Protein AF-A8Y3B2-F1 (afdb_monomer_lite)

pLDDT: mean 75.83, std 15.69, range [33.44, 93.75]

Structure (mmCIF, N/CA/C/O backbone):
data_AF-A8Y3B2-F1
#
_entry.id   AF-A8Y3B2-F1
#
loop_
_atom_site.group_PDB
_atom_site.id
_atom_site.type_symbol
_atom_site.label_atom_id
_atom_site.label_alt_id
_atom_site.label_comp_id
_atom_site.label_asym_id
_atom_site.label_entity_id
_atom_site.label_seq_id
_atom_site.pdbx_PDB_ins_code
_atom_site.Cartn_x
_atom_site.Cartn_y
_atom_site.Cartn_z
_atom_site.occupancy
_atom_site.B_iso_or_equiv
_atom_site.auth_seq_id
_atom_site.auth_comp_id
_atom_site.auth_asym_id
_atom_site.auth_atom_id
_atom_site.pdbx_PDB_model_num
ATOM 1 N N . MET A 1 1 ? -9.174 6.148 7.362 1.00 64.44 1 MET A N 1
ATOM 2 C CA . MET A 1 1 ? -9.547 5.272 6.228 1.00 64.44 1 MET A CA 1
ATOM 3 C C . MET A 1 1 ? -9.561 6.012 4.891 1.00 64.44 1 MET A C 1
ATOM 5 O O . MET A 1 1 ? -8.852 5.576 3.999 1.00 64.44 1 MET A O 1
ATOM 9 N N . TYR A 1 2 ? -10.285 7.134 4.744 1.00 70.19 2 TYR A N 1
ATOM 10 C CA . TYR A 1 2 ? -10.341 7.883 3.471 1.00 70.19 2 TYR A CA 1
ATOM 11 C C . TYR A 1 2 ? -8.975 8.377 2.960 1.00 70.19 2 TYR A C 1
ATOM 13 O O . TYR A 1 2 ? -8.685 8.240 1.778 1.00 70.19 2 TYR A O 1
ATOM 21 N N . VAL A 1 3 ? -8.114 8.881 3.852 1.00 82.75 3 VAL A N 1
ATOM 22 C CA . VAL A 1 3 ? -6.754 9.333 3.493 1.00 82.75 3 VAL A CA 1
ATOM 23 C C . VAL A 1 3 ? -5.897 8.169 2.985 1.00 82.75 3 VAL A C 1
ATOM 25 O O . VAL A 1 3 ? -5.301 8.264 1.922 1.00 82.75 3 VAL A O 1
ATOM 28 N N . SER A 1 4 ? -5.930 7.028 3.675 1.00 83.38 4 SER A N 1
ATOM 29 C CA . SER A 1 4 ? -5.181 5.827 3.282 1.00 83.38 4 SER A CA 1
ATOM 30 C C . SER A 1 4 ? -5.651 5.259 1.937 1.00 83.38 4 SER A C 1
ATOM 32 O O . SER A 1 4 ? -4.852 4.766 1.149 1.00 83.38 4 SER A O 1
ATOM 34 N N . TRP A 1 5 ? -6.949 5.348 1.635 1.00 84.56 5 TRP A N 1
ATOM 35 C CA . TRP A 1 5 ? -7.461 4.962 0.319 1.00 84.56 5 TRP A CA 1
ATOM 36 C C . TRP A 1 5 ? -6.927 5.879 -0.793 1.00 84.56 5 TRP A C 1
ATOM 38 O O . TRP A 1 5 ? -6.530 5.396 -1.851 1.00 84.56 5 TRP A O 1
ATOM 48 N N . PHE A 1 6 ? -6.849 7.189 -0.536 1.00 87.81 6 PHE A N 1
ATOM 49 C CA . PHE A 1 6 ? -6.251 8.142 -1.472 1.00 87.81 6 PHE A CA 1
ATOM 50 C C . PHE A 1 6 ? -4.745 7.898 -1.677 1.00 87.81 6 PHE A C 1
ATOM 52 O O . PHE A 1 6 ? -4.263 7.982 -2.804 1.00 87.81 6 PHE A O 1
ATOM 59 N N . GLU A 1 7 ? -4.010 7.512 -0.630 1.00 86.69 7 GLU A N 1
ATOM 60 C CA . GLU A 1 7 ? -2.602 7.087 -0.730 1.00 86.69 7 GLU A CA 1
ATOM 61 C C . GLU A 1 7 ? -2.431 5.869 -1.652 1.00 86.69 7 GLU A C 1
ATOM 63 O O . GLU A 1 7 ? -1.535 5.853 -2.495 1.00 86.69 7 GLU A O 1
ATOM 68 N N . CYS A 1 8 ? -3.325 4.881 -1.553 1.00 88.12 8 CYS A N 1
ATOM 69 C CA . CYS A 1 8 ? -3.334 3.698 -2.418 1.00 88.12 8 CYS A CA 1
ATOM 70 C C . CYS A 1 8 ? -3.661 4.051 -3.883 1.00 88.12 8 CYS A C 1
ATOM 72 O O . CYS A 1 8 ? -3.042 3.540 -4.823 1.00 88.12 8 CYS A O 1
ATOM 74 N N . PHE A 1 9 ? -4.593 4.984 -4.095 1.00 91.25 9 PHE A N 1
ATOM 75 C CA . PHE A 1 9 ? -4.894 5.516 -5.424 1.00 91.25 9 PHE A CA 1
ATOM 76 C C . PHE A 1 9 ? -3.678 6.222 -6.044 1.00 91.25 9 PHE A C 1
ATOM 78 O O . PHE A 1 9 ? -3.314 5.932 -7.185 1.00 91.25 9 PHE A O 1
ATOM 85 N N . LEU A 1 10 ? -2.999 7.086 -5.282 1.00 92.38 10 LEU A N 1
ATOM 86 C CA . LEU A 1 10 ? -1.767 7.743 -5.726 1.00 92.38 10 LEU A CA 1
ATOM 87 C C . LEU A 1 10 ? -0.656 6.734 -6.033 1.00 92.38 10 LEU A C 1
ATOM 89 O O . LEU A 1 10 ? -0.015 6.839 -7.077 1.00 92.38 10 LEU A O 1
ATOM 93 N N . ALA A 1 11 ? -0.460 5.730 -5.177 1.00 92.31 11 ALA A N 1
ATOM 94 C CA . ALA A 1 11 ? 0.507 4.658 -5.408 1.00 92.31 11 ALA A CA 1
ATOM 95 C C . ALA A 1 11 ? 0.241 3.928 -6.731 1.00 92.31 11 ALA A C 1
ATOM 97 O O . ALA A 1 11 ? 1.164 3.672 -7.504 1.00 92.31 11 ALA A O 1
ATOM 98 N N . THR A 1 12 ? -1.034 3.663 -7.029 1.00 92.12 12 THR A N 1
ATOM 99 C CA . THR A 1 12 ? -1.450 3.046 -8.292 1.00 92.12 12 THR A CA 1
ATOM 100 C C . THR A 1 12 ? -1.066 3.927 -9.475 1.00 92.12 12 THR A C 1
ATOM 102 O O . THR A 1 12 ? -0.412 3.441 -10.392 1.00 92.12 12 THR A O 1
ATOM 105 N N . LEU A 1 13 ? -1.390 5.225 -9.437 1.00 93.75 13 LEU A N 1
ATOM 106 C CA . LEU A 1 13 ? -1.023 6.166 -10.502 1.00 93.75 13 LEU A CA 1
ATOM 107 C C . LEU A 1 13 ? 0.489 6.219 -10.750 1.00 93.75 13 LEU A C 1
ATOM 109 O O . LEU A 1 13 ? 0.907 6.286 -11.903 1.00 93.75 13 LEU A O 1
ATOM 113 N N . ILE A 1 14 ? 1.299 6.151 -9.690 1.00 92.44 14 ILE A N 1
ATOM 114 C CA . ILE A 1 14 ? 2.765 6.153 -9.792 1.00 92.44 14 ILE A CA 1
ATOM 115 C C . ILE A 1 14 ? 3.284 4.863 -10.441 1.00 92.44 14 ILE A C 1
ATOM 117 O O . ILE A 1 14 ? 4.245 4.916 -11.203 1.00 92.44 14 ILE A O 1
ATOM 121 N N . ILE A 1 15 ? 2.659 3.712 -10.176 1.00 90.44 15 ILE A N 1
ATOM 122 C CA . ILE A 1 15 ? 3.094 2.410 -10.705 1.00 90.44 15 ILE A CA 1
ATOM 123 C C . ILE A 1 15 ? 2.636 2.155 -12.150 1.00 90.44 15 ILE A C 1
ATOM 125 O O . ILE A 1 15 ? 3.307 1.421 -12.877 1.00 90.44 15 ILE A O 1
ATOM 129 N N . LEU A 1 16 ? 1.532 2.761 -12.606 1.00 90.50 16 LEU A N 1
ATOM 130 C CA . LEU A 1 16 ? 0.979 2.514 -13.948 1.00 90.50 16 LEU A CA 1
ATOM 131 C C . LEU A 1 16 ? 1.988 2.696 -15.101 1.00 90.50 16 LEU A C 1
ATOM 133 O O . LEU A 1 16 ? 2.039 1.812 -15.955 1.00 90.50 16 LEU A O 1
ATOM 137 N N . PRO A 1 17 ? 2.818 3.757 -15.155 1.00 88.88 17 PRO A N 1
ATOM 138 C CA . PRO A 1 17 ? 3.804 3.927 -16.224 1.00 88.88 17 PRO A CA 1
ATOM 139 C C . PRO A 1 17 ? 4.829 2.791 -16.292 1.00 88.88 17 PRO A C 1
ATOM 141 O O . PRO A 1 17 ? 5.283 2.439 -17.378 1.00 88.88 17 PRO A O 1
ATOM 144 N N . TYR A 1 18 ? 5.169 2.201 -15.145 1.00 85.50 18 TYR A N 1
ATOM 145 C CA . TYR A 1 18 ? 6.070 1.054 -15.060 1.00 85.50 18 TYR A CA 1
ATOM 146 C C . TYR A 1 18 ? 5.365 -0.227 -15.508 1.00 85.50 18 TYR A C 1
ATOM 148 O O . TYR A 1 18 ? 5.927 -1.009 -16.267 1.00 85.50 18 TYR A O 1
ATOM 156 N N . LYS A 1 19 ? 4.097 -0.406 -15.112 1.00 82.88 19 LYS A N 1
ATOM 157 C CA . LYS A 1 19 ? 3.285 -1.569 -15.494 1.00 82.88 19 LYS A CA 1
ATOM 158 C C . LYS A 1 19 ? 2.989 -1.627 -16.995 1.00 82.88 19 LYS A C 1
ATOM 160 O O . LYS A 1 19 ? 2.981 -2.707 -17.570 1.00 82.88 19 LYS A O 1
ATOM 165 N N . TYR A 1 20 ? 2.750 -0.482 -17.631 1.00 83.56 20 TYR A N 1
ATOM 166 C CA . TYR A 1 20 ? 2.538 -0.403 -19.081 1.00 83.56 20 TYR A CA 1
ATOM 167 C C . TYR A 1 20 ? 3.841 -0.409 -19.891 1.00 83.56 20 TYR A C 1
ATOM 169 O O . TYR A 1 20 ? 3.785 -0.314 -21.114 1.00 83.56 20 TYR A O 1
ATOM 177 N N . GLY A 1 21 ? 5.007 -0.485 -19.238 1.00 76.62 21 GLY A N 1
ATOM 178 C CA . GLY A 1 21 ? 6.296 -0.458 -19.925 1.00 76.62 21 GLY A CA 1
ATOM 179 C C . GLY A 1 21 ? 6.601 0.882 -20.597 1.00 76.62 21 GLY A C 1
ATOM 180 O O . GLY A 1 21 ? 7.358 0.922 -21.554 1.00 76.62 21 GLY A O 1
ATOM 181 N N . ILE A 1 22 ? 6.015 1.988 -20.125 1.00 83.69 22 ILE A N 1
ATOM 182 C CA . ILE A 1 22 ? 6.372 3.339 -20.590 1.00 83.69 22 ILE A CA 1
ATOM 183 C C . ILE A 1 22 ? 7.718 3.749 -19.977 1.00 83.69 22 ILE A C 1
ATOM 185 O O . ILE A 1 22 ? 8.537 4.400 -20.624 1.00 83.69 22 ILE A O 1
ATOM 189 N N . ILE A 1 23 ? 7.948 3.370 -18.713 1.00 83.62 23 ILE A N 1
ATOM 190 C CA . ILE A 1 23 ? 9.207 3.590 -17.997 1.00 83.62 23 ILE A CA 1
ATOM 191 C C . ILE A 1 23 ? 9.849 2.237 -17.701 1.00 83.62 23 ILE A C 1
ATOM 193 O O . ILE A 1 23 ? 9.308 1.440 -16.938 1.00 83.62 23 ILE A O 1
ATOM 197 N N . HIS A 1 24 ? 11.038 2.017 -18.258 1.00 79.94 24 HIS A N 1
ATOM 198 C CA . HIS A 1 24 ? 11.842 0.826 -17.996 1.00 79.94 24 HIS A CA 1
ATOM 199 C C . HIS A 1 24 ? 12.879 1.089 -16.898 1.00 79.94 24 HIS A C 1
ATOM 201 O O . HIS A 1 24 ? 13.564 2.120 -16.900 1.00 79.94 24 HIS A O 1
ATOM 207 N N . LEU A 1 25 ? 12.962 0.150 -15.954 1.00 76.62 25 LEU A N 1
ATOM 208 C CA . LEU A 1 25 ? 13.894 0.163 -14.821 1.00 76.62 25 LEU A CA 1
ATOM 209 C C . LEU A 1 25 ? 15.272 -0.400 -15.205 1.00 76.62 25 LEU A C 1
ATOM 211 O O . LEU A 1 25 ? 16.284 0.123 -14.751 1.00 76.62 25 LEU A O 1
ATOM 215 N N . ALA A 1 26 ? 15.294 -1.399 -16.084 1.00 73.50 26 ALA A N 1
ATOM 216 C CA . ALA A 1 26 ? 16.472 -1.948 -16.748 1.00 73.50 26 ALA A CA 1
ATOM 217 C C . ALA A 1 26 ? 16.091 -2.340 -18.188 1.00 73.50 26 ALA A C 1
ATOM 219 O O . ALA A 1 26 ? 14.906 -2.300 -18.531 1.00 73.50 26 ALA A O 1
ATOM 220 N N . GLU A 1 27 ? 17.077 -2.653 -19.029 1.00 68.19 27 GLU A N 1
ATOM 221 C CA . GLU A 1 27 ? 16.866 -3.046 -20.427 1.00 68.19 27 GLU A CA 1
ATOM 222 C C . GLU A 1 27 ? 16.138 -4.404 -20.465 1.00 68.19 27 GLU A C 1
ATOM 224 O O . GLU A 1 27 ? 16.691 -5.401 -19.997 1.00 68.19 27 GLU A O 1
ATOM 229 N N . PRO A 1 28 ? 14.865 -4.455 -20.899 1.00 62.69 28 PRO A N 1
ATOM 230 C CA . PRO A 1 28 ? 14.073 -5.666 -20.763 1.00 62.69 28 PRO A CA 1
ATOM 231 C C . PRO A 1 28 ? 14.333 -6.587 -21.957 1.00 62.69 28 PRO A C 1
ATOM 233 O O . PRO A 1 28 ? 13.918 -6.285 -23.073 1.00 62.69 28 PRO A O 1
ATOM 236 N N . ASP A 1 29 ? 14.986 -7.723 -21.720 1.00 66.06 29 ASP A N 1
ATOM 237 C CA . ASP A 1 29 ? 15.100 -8.798 -22.720 1.00 66.06 29 ASP A CA 1
ATOM 238 C C . ASP A 1 29 ? 13.783 -9.600 -22.834 1.00 66.06 29 ASP A C 1
ATOM 240 O O . ASP A 1 29 ? 13.450 -10.167 -23.872 1.00 66.06 29 ASP A O 1
ATOM 244 N N . HIS A 1 30 ? 12.973 -9.600 -21.769 1.00 68.06 30 HIS A N 1
ATOM 245 C CA . HIS A 1 30 ? 11.658 -10.240 -21.712 1.00 68.06 30 HIS A CA 1
ATOM 246 C C . HIS A 1 30 ? 10.730 -9.538 -20.706 1.00 68.06 30 HIS A C 1
ATOM 248 O O . HIS A 1 30 ? 11.153 -8.693 -19.913 1.00 68.06 30 HIS A O 1
ATOM 254 N N . ILE A 1 31 ? 9.434 -9.858 -20.766 1.00 66.88 31 ILE A N 1
ATOM 255 C CA . ILE A 1 31 ? 8.426 -9.343 -19.834 1.00 66.88 31 ILE A CA 1
ATOM 256 C C . ILE A 1 31 ? 8.493 -10.177 -18.553 1.00 66.88 31 ILE A C 1
ATOM 258 O O . ILE A 1 31 ? 8.327 -11.392 -18.596 1.00 66.88 31 ILE A O 1
ATOM 262 N N . PHE A 1 32 ? 8.713 -9.515 -17.420 1.00 66.06 32 PHE A N 1
ATOM 263 C CA . PHE A 1 32 ? 8.682 -10.141 -16.102 1.00 6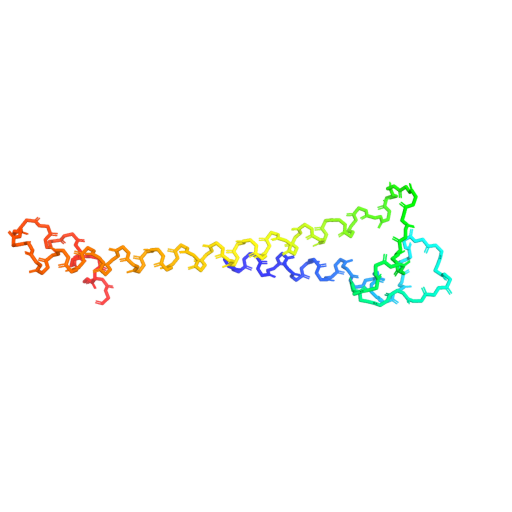6.06 32 PHE A CA 1
ATOM 264 C C . PHE A 1 32 ? 7.241 -10.124 -15.576 1.00 66.06 32 PHE A C 1
ATOM 266 O O . PHE A 1 32 ? 6.700 -9.051 -15.290 1.00 66.06 32 PHE A O 1
ATOM 273 N N . GLU A 1 33 ? 6.607 -11.293 -15.468 1.00 64.94 33 GLU A N 1
ATOM 274 C CA . GLU A 1 33 ? 5.251 -11.434 -14.927 1.00 64.94 33 GLU A CA 1
ATOM 275 C C . GLU A 1 33 ? 5.254 -12.207 -13.604 1.00 64.94 33 GLU A C 1
ATOM 277 O O . GLU A 1 33 ? 5.755 -13.322 -13.515 1.00 64.94 33 GLU A O 1
ATOM 282 N N . GLY A 1 34 ? 4.615 -11.629 -12.584 1.00 62.16 34 GLY A N 1
ATOM 283 C CA . GLY A 1 34 ? 4.373 -12.301 -11.307 1.00 62.16 34 GLY A CA 1
ATOM 284 C C . GLY A 1 34 ? 5.549 -12.270 -10.325 1.00 62.16 34 GLY A C 1
ATOM 285 O O . GLY A 1 34 ? 6.664 -11.876 -10.643 1.00 62.16 34 GLY A O 1
ATOM 286 N N . PHE A 1 35 ? 5.253 -12.651 -9.081 1.00 62.06 35 PHE A N 1
ATOM 287 C CA . PHE A 1 35 ? 6.234 -12.814 -7.996 1.00 62.06 35 PHE A CA 1
ATOM 288 C C . PHE A 1 35 ? 6.589 -14.292 -7.753 1.00 62.06 35 PHE A C 1
ATOM 290 O O . PHE A 1 35 ? 7.282 -14.606 -6.790 1.00 62.06 35 PHE A O 1
ATOM 297 N N . GLU A 1 36 ? 6.046 -15.203 -8.564 1.00 65.75 36 GLU A N 1
ATOM 298 C CA . G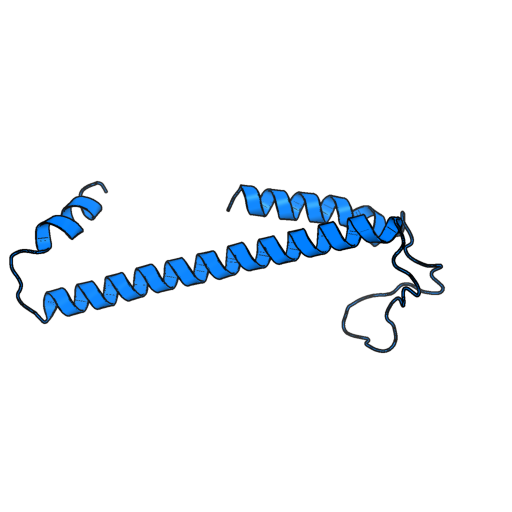LU A 1 36 ? 6.114 -16.650 -8.325 1.00 65.75 36 GLU A CA 1
ATOM 299 C C . GLU A 1 36 ? 7.409 -17.276 -8.854 1.00 65.75 36 GLU A C 1
ATOM 301 O O . GLU A 1 36 ? 7.850 -18.294 -8.325 1.00 65.75 36 GLU A O 1
ATOM 306 N N . ASP A 1 37 ? 8.039 -16.651 -9.851 1.00 66.44 37 ASP A N 1
ATOM 307 C CA . ASP A 1 37 ? 9.234 -17.177 -10.503 1.00 66.44 37 ASP A CA 1
ATOM 308 C C . ASP A 1 37 ? 10.497 -16.514 -9.929 1.00 66.44 37 ASP A C 1
ATOM 310 O O . ASP A 1 37 ? 10.905 -15.423 -10.333 1.00 66.44 37 ASP A O 1
ATOM 314 N N 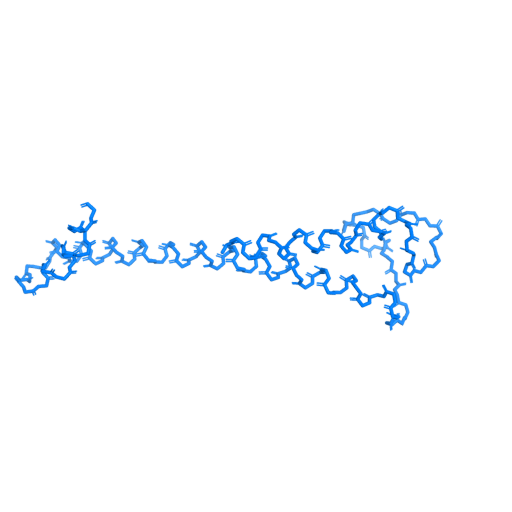. LEU A 1 38 ? 11.086 -17.156 -8.914 1.00 65.88 38 LEU A N 1
ATOM 315 C CA . LEU A 1 38 ? 12.225 -16.622 -8.154 1.00 65.88 38 LEU A CA 1
ATOM 316 C C . LEU A 1 38 ? 13.524 -16.534 -8.968 1.00 65.88 38 LEU A C 1
ATOM 318 O O . LEU A 1 38 ? 14.446 -15.852 -8.531 1.00 65.88 38 LEU A O 1
ATOM 322 N N . ASP A 1 39 ? 13.601 -17.220 -10.108 1.00 66.50 39 ASP A N 1
ATOM 323 C CA . ASP A 1 39 ? 14.775 -17.225 -10.987 1.00 66.50 39 ASP A CA 1
ATOM 324 C C . ASP A 1 39 ? 14.675 -16.149 -12.085 1.00 66.50 39 ASP A C 1
ATOM 326 O O . ASP A 1 39 ? 15.694 -15.673 -12.585 1.00 66.50 39 ASP A O 1
ATOM 330 N N . ASN A 1 40 ? 13.455 -15.701 -12.407 1.00 68.69 40 ASN A N 1
ATOM 331 C CA . ASN A 1 40 ? 13.160 -14.692 -13.427 1.00 68.69 40 ASN A CA 1
ATOM 332 C C . ASN A 1 40 ? 12.674 -13.387 -12.782 1.00 68.69 40 ASN A C 1
ATOM 334 O O . ASN A 1 40 ? 11.563 -12.924 -13.036 1.00 68.69 40 ASN A O 1
ATOM 338 N N . TYR A 1 41 ? 13.499 -12.773 -11.932 1.00 71.38 41 TYR A N 1
ATOM 339 C CA . TYR A 1 41 ? 13.240 -11.426 -11.415 1.00 71.38 41 TYR A CA 1
ATOM 340 C C . TYR A 1 41 ? 14.110 -10.388 -12.114 1.00 71.38 41 TYR A C 1
ATOM 342 O O . TYR A 1 41 ? 15.261 -10.643 -12.471 1.00 71.38 41 TYR A O 1
ATOM 350 N N . LEU A 1 42 ? 13.570 -9.176 -12.259 1.00 73.00 42 LEU A N 1
ATOM 351 C CA . LEU A 1 42 ? 14.336 -8.040 -12.752 1.00 73.00 42 LEU A CA 1
ATOM 352 C C . LEU A 1 42 ? 15.426 -7.691 -11.725 1.00 73.00 42 LEU A C 1
ATOM 354 O O . LEU A 1 42 ? 15.144 -7.085 -10.688 1.00 73.00 42 LEU A O 1
ATOM 358 N N . GLN A 1 43 ? 16.668 -8.081 -12.008 1.00 71.50 43 GLN A N 1
ATOM 359 C CA . GLN A 1 43 ? 17.824 -7.680 -11.213 1.00 71.50 43 GLN A CA 1
ATOM 360 C C . GLN A 1 43 ? 18.171 -6.229 -11.537 1.00 71.50 43 GLN A C 1
ATOM 362 O O . GLN A 1 43 ? 18.469 -5.887 -12.680 1.00 71.50 43 GLN A O 1
ATOM 367 N N . LEU A 1 44 ? 18.099 -5.360 -10.530 1.00 71.06 44 LEU A N 1
ATOM 368 C CA . LEU A 1 44 ? 18.656 -4.017 -10.625 1.00 71.06 44 LEU A CA 1
ATOM 369 C C . LEU A 1 44 ? 20.053 -4.031 -10.008 1.00 71.06 44 LEU A C 1
ATOM 371 O O . LEU A 1 44 ? 20.173 -4.180 -8.793 1.00 71.06 44 LEU A O 1
ATOM 375 N N . ASP A 1 45 ? 21.081 -3.836 -10.833 1.00 68.06 45 ASP A N 1
ATOM 376 C CA . ASP A 1 45 ? 22.471 -3.741 -10.366 1.00 68.06 45 ASP A CA 1
ATOM 377 C C . ASP A 1 45 ? 22.700 -2.507 -9.479 1.00 68.06 45 ASP A C 1
ATOM 379 O O . ASP A 1 45 ? 23.466 -2.556 -8.518 1.00 68.06 45 ASP A O 1
ATOM 383 N N . GLU A 1 46 ? 21.998 -1.402 -9.760 1.00 75.44 46 GLU A N 1
ATOM 384 C CA . GLU A 1 46 ? 22.116 -0.158 -9.000 1.00 75.44 46 GLU A CA 1
ATOM 385 C C . GLU A 1 46 ? 20.773 0.558 -8.797 1.00 75.44 46 GLU A C 1
ATOM 387 O O . GLU A 1 46 ? 19.844 0.504 -9.612 1.00 75.44 46 GLU A O 1
ATOM 392 N N . LEU A 1 47 ? 20.683 1.284 -7.681 1.00 76.38 47 LEU A N 1
ATOM 393 C CA . LEU A 1 47 ? 19.500 2.039 -7.283 1.00 76.38 47 LEU A CA 1
ATOM 394 C C . LEU A 1 47 ? 19.443 3.355 -8.071 1.00 76.38 47 LEU A C 1
ATOM 396 O O . LEU A 1 47 ? 20.035 4.365 -7.699 1.00 76.38 47 LEU A O 1
ATOM 400 N N . ASN A 1 48 ? 18.740 3.323 -9.200 1.00 80.06 48 ASN A N 1
ATOM 401 C CA . ASN A 1 48 ? 18.652 4.452 -10.118 1.00 80.06 48 ASN A CA 1
ATOM 402 C C . ASN A 1 48 ? 17.547 5.449 -9.706 1.00 80.06 48 ASN A C 1
ATOM 404 O O . ASN A 1 48 ? 16.578 5.093 -9.031 1.00 80.06 48 ASN A O 1
ATOM 408 N N . LEU A 1 49 ? 17.625 6.699 -10.180 1.00 83.06 49 LEU A N 1
ATOM 409 C CA . LEU A 1 49 ? 16.598 7.727 -9.933 1.00 83.06 49 LEU A CA 1
ATOM 410 C C . LEU A 1 49 ? 15.213 7.302 -10.449 1.00 83.06 49 LEU A C 1
ATOM 412 O O . LEU A 1 49 ? 14.191 7.678 -9.878 1.00 83.06 49 LEU A O 1
ATOM 416 N N . LYS A 1 50 ? 15.175 6.468 -11.495 1.00 83.25 50 LYS A N 1
ATOM 417 C CA . LYS A 1 50 ? 13.944 5.876 -12.042 1.00 83.25 50 LYS A CA 1
ATOM 418 C C . LYS A 1 50 ? 13.277 4.876 -11.093 1.00 83.25 50 LYS A C 1
ATOM 420 O O . LYS A 1 50 ? 12.081 4.634 -11.239 1.00 83.25 50 LYS A O 1
ATOM 425 N N . SER A 1 51 ? 14.016 4.325 -10.132 1.00 84.44 51 SER A N 1
ATOM 426 C CA . SER A 1 51 ? 13.534 3.326 -9.171 1.00 84.44 51 SER A CA 1
ATOM 427 C C . SER A 1 51 ? 12.893 3.964 -7.934 1.00 84.44 51 SER A C 1
ATOM 429 O O . SER A 1 51 ? 12.068 3.337 -7.272 1.00 84.44 51 SER A O 1
ATOM 431 N N . ILE A 1 52 ? 13.208 5.233 -7.644 1.00 88.69 52 ILE A N 1
ATOM 432 C CA . ILE A 1 52 ? 12.682 5.965 -6.480 1.00 88.69 52 ILE A CA 1
ATOM 433 C C . ILE A 1 52 ? 11.143 6.040 -6.478 1.00 88.69 52 ILE A C 1
ATOM 435 O O . ILE A 1 52 ? 10.549 5.718 -5.447 1.00 88.69 52 ILE A O 1
ATOM 439 N N . PRO A 1 53 ? 10.453 6.399 -7.582 1.00 90.88 53 PRO A N 1
ATOM 440 C CA . PRO A 1 53 ? 8.991 6.460 -7.583 1.00 90.88 53 PRO A CA 1
ATOM 441 C C . PRO A 1 53 ? 8.339 5.099 -7.316 1.00 90.88 53 PRO A C 1
ATOM 443 O O . PRO A 1 53 ? 7.329 5.032 -6.620 1.00 90.88 53 PRO A O 1
ATOM 446 N N . VAL A 1 54 ? 8.944 4.008 -7.798 1.00 89.19 54 VAL A N 1
ATOM 447 C CA . VAL A 1 54 ? 8.457 2.640 -7.553 1.00 89.19 54 VAL A CA 1
ATOM 448 C C . VAL A 1 54 ? 8.578 2.274 -6.077 1.00 89.19 54 VAL A C 1
ATOM 450 O O . VAL A 1 54 ? 7.639 1.722 -5.508 1.00 89.19 54 VAL A O 1
ATOM 453 N N . LEU A 1 55 ? 9.688 2.641 -5.430 1.00 89.94 55 LEU A N 1
ATOM 454 C CA . LEU A 1 55 ? 9.870 2.444 -3.989 1.00 89.94 55 LEU A CA 1
ATOM 455 C C . LEU A 1 55 ? 8.844 3.235 -3.171 1.00 89.94 55 LEU A C 1
ATOM 457 O O . LEU A 1 55 ? 8.260 2.695 -2.233 1.00 89.94 55 LEU A O 1
ATOM 461 N N . ILE A 1 56 ? 8.582 4.490 -3.547 1.00 92.44 56 ILE A N 1
ATOM 462 C CA . ILE A 1 56 ? 7.559 5.321 -2.897 1.00 92.44 56 ILE A CA 1
ATOM 463 C C . ILE A 1 56 ? 6.172 4.690 -3.063 1.00 92.44 56 ILE A C 1
ATOM 465 O O . ILE A 1 56 ? 5.427 4.586 -2.090 1.00 92.44 56 ILE A O 1
ATOM 469 N N . ALA A 1 57 ? 5.830 4.227 -4.266 1.00 92.00 57 ALA A N 1
ATOM 470 C CA . ALA A 1 57 ? 4.559 3.555 -4.514 1.00 92.00 57 ALA A CA 1
ATOM 471 C C . ALA A 1 57 ? 4.427 2.262 -3.691 1.00 92.00 57 ALA A C 1
ATOM 473 O O . ALA A 1 57 ? 3.397 2.040 -3.057 1.00 92.00 57 ALA A O 1
ATOM 474 N N . GLY A 1 58 ? 5.485 1.446 -3.630 1.00 90.81 58 GLY A N 1
ATOM 475 C CA . GLY A 1 58 ? 5.533 0.245 -2.795 1.00 90.81 58 GLY A CA 1
ATOM 476 C C . GLY A 1 58 ? 5.341 0.552 -1.308 1.00 90.81 58 GLY A C 1
ATOM 477 O O . GLY A 1 58 ? 4.548 -0.109 -0.637 1.00 90.81 58 GLY A O 1
ATOM 478 N N . PHE A 1 59 ? 5.992 1.603 -0.803 1.00 93.06 59 PHE A N 1
ATOM 479 C CA . PHE A 1 59 ? 5.809 2.061 0.574 1.00 93.06 59 PHE A CA 1
ATOM 480 C C . PHE A 1 59 ? 4.367 2.503 0.854 1.00 93.06 59 PHE A C 1
ATOM 482 O O . PHE A 1 59 ? 3.802 2.120 1.877 1.00 93.06 59 PHE A O 1
ATOM 489 N N . LEU A 1 60 ? 3.745 3.262 -0.053 1.00 92.88 60 LEU A N 1
ATOM 490 C CA . LEU A 1 60 ? 2.353 3.699 0.094 1.00 92.88 60 LEU A CA 1
ATOM 491 C C . LEU A 1 60 ? 1.378 2.511 0.118 1.00 92.88 60 LEU A C 1
ATOM 493 O O . LEU A 1 60 ? 0.469 2.482 0.949 1.00 92.88 60 LEU A O 1
ATOM 497 N N . PHE A 1 61 ? 1.589 1.503 -0.735 1.00 92.06 61 PHE A N 1
ATOM 498 C CA . PHE A 1 61 ? 0.804 0.265 -0.697 1.00 92.06 61 PHE A CA 1
ATOM 499 C C . PHE A 1 61 ? 0.972 -0.484 0.629 1.00 92.06 61 PHE A C 1
ATOM 501 O O . PHE A 1 61 ? -0.016 -0.918 1.226 1.00 92.06 61 PHE A O 1
A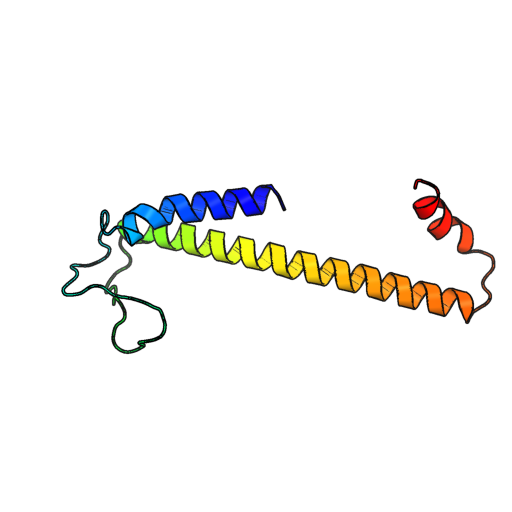TOM 508 N N . TRP A 1 62 ? 2.207 -0.604 1.120 1.00 91.88 62 TRP A N 1
ATOM 509 C CA . TRP A 1 62 ? 2.488 -1.242 2.405 1.00 91.88 62 TRP A CA 1
ATOM 510 C C . TRP A 1 62 ? 1.845 -0.490 3.578 1.00 91.88 62 TRP A C 1
ATOM 512 O O . TRP A 1 62 ? 1.199 -1.106 4.427 1.00 91.88 62 TRP A O 1
ATOM 522 N N . HIS A 1 63 ? 1.952 0.841 3.598 1.00 91.69 63 HIS A N 1
ATOM 523 C CA . HIS A 1 63 ? 1.330 1.688 4.612 1.00 91.69 63 HIS A CA 1
ATOM 524 C C . HIS A 1 63 ? -0.195 1.524 4.625 1.00 91.69 63 HIS A C 1
ATOM 526 O O . HIS A 1 63 ? -0.787 1.320 5.687 1.00 91.69 63 HIS A O 1
ATOM 532 N N . TYR A 1 64 ? -0.834 1.524 3.451 1.00 90.62 64 TYR A N 1
ATOM 533 C CA . TYR A 1 64 ? -2.269 1.274 3.332 1.00 90.62 64 TYR A CA 1
ATOM 534 C C . TYR A 1 64 ? -2.671 -0.078 3.942 1.00 90.62 64 TYR A C 1
ATOM 536 O O . TYR A 1 64 ? -3.595 -0.132 4.759 1.00 90.62 64 TYR A O 1
ATOM 544 N N . LEU A 1 65 ? -1.954 -1.156 3.602 1.00 90.12 65 LEU A N 1
ATOM 545 C CA . LEU A 1 65 ? -2.206 -2.489 4.157 1.00 90.12 65 LEU A CA 1
ATOM 546 C C . LEU A 1 65 ? -2.044 -2.516 5.682 1.00 90.12 65 LEU A C 1
ATOM 548 O O . LEU A 1 65 ? -2.882 -3.090 6.381 1.00 90.12 65 LEU A O 1
ATOM 552 N N . ALA A 1 66 ? -1.005 -1.865 6.210 1.00 90.75 66 ALA A N 1
ATOM 553 C CA . ALA A 1 66 ? -0.769 -1.775 7.646 1.00 90.75 66 ALA A CA 1
ATOM 554 C C . ALA A 1 66 ? -1.917 -1.054 8.370 1.00 90.75 66 ALA A C 1
ATOM 556 O O . ALA A 1 66 ? -2.394 -1.532 9.403 1.00 90.75 66 ALA A O 1
ATOM 557 N N . VAL A 1 67 ? -2.412 0.060 7.822 1.00 91.00 67 VAL A N 1
ATOM 558 C CA . VAL A 1 67 ? -3.527 0.822 8.406 1.00 91.00 67 VAL A CA 1
ATOM 559 C C . VAL A 1 67 ? -4.832 0.024 8.384 1.00 91.00 67 VAL A C 1
ATOM 561 O O . VAL A 1 67 ? -5.552 0.006 9.381 1.00 91.00 67 VAL A O 1
ATOM 564 N N . VAL A 1 68 ? -5.147 -0.656 7.280 1.00 89.69 68 VAL A N 1
ATOM 565 C CA . VAL A 1 68 ? -6.380 -1.458 7.181 1.00 89.69 68 VAL A CA 1
ATOM 566 C C . VAL A 1 68 ? -6.348 -2.628 8.166 1.00 89.69 68 VAL A C 1
ATOM 568 O O . VAL A 1 68 ? -7.301 -2.820 8.923 1.00 89.69 68 VAL A O 1
ATOM 571 N N . ASN A 1 69 ? -5.234 -3.363 8.214 1.00 90.62 69 ASN A N 1
ATOM 572 C CA . ASN A 1 69 ? -5.088 -4.508 9.112 1.00 90.62 69 ASN A CA 1
ATOM 573 C C . ASN A 1 69 ? -5.089 -4.085 10.585 1.00 90.62 69 ASN A C 1
ATOM 575 O O . ASN A 1 69 ? -5.808 -4.669 11.394 1.00 90.62 69 ASN A O 1
ATOM 579 N N . SER A 1 70 ? -4.337 -3.041 10.945 1.00 90.00 70 SER A N 1
ATOM 580 C CA . SER A 1 70 ? -4.332 -2.530 12.323 1.00 90.00 70 SER A CA 1
ATOM 581 C C . SER A 1 70 ? -5.696 -1.986 12.749 1.00 90.00 70 SER A C 1
ATOM 583 O O . SER A 1 70 ? -6.121 -2.249 13.873 1.00 90.00 70 SER A O 1
ATOM 585 N N . GLY A 1 71 ? -6.423 -1.302 11.860 1.00 88.38 71 GLY A N 1
ATOM 586 C CA . GLY A 1 71 ? -7.774 -0.816 12.137 1.00 88.38 71 GLY A CA 1
ATOM 587 C C . GLY A 1 71 ? -8.749 -1.947 12.473 1.00 88.38 71 GLY A C 1
ATOM 588 O O . GLY A 1 71 ? -9.496 -1.847 13.447 1.00 88.38 71 GLY A O 1
ATOM 589 N N . PHE A 1 72 ? -8.696 -3.052 11.723 1.00 87.88 72 PHE A N 1
ATOM 590 C CA . PHE A 1 72 ? -9.512 -4.233 12.008 1.00 87.88 72 PHE A CA 1
ATOM 591 C C . PHE A 1 72 ? -9.138 -4.880 13.350 1.00 87.88 72 PHE A C 1
ATOM 593 O O . PHE A 1 72 ? -10.020 -5.177 14.157 1.00 87.88 72 PHE A O 1
ATOM 600 N N . CYS A 1 73 ? -7.841 -5.030 13.636 1.00 89.94 73 CYS A N 1
ATOM 601 C CA . CYS A 1 73 ? -7.365 -5.562 14.914 1.00 89.94 73 CYS A CA 1
ATOM 602 C C . CYS A 1 73 ? -7.843 -4.723 16.107 1.00 89.94 73 CYS A C 1
ATOM 604 O O . CYS A 1 73 ? -8.347 -5.278 17.081 1.00 89.94 73 CYS A O 1
ATOM 606 N N . VAL A 1 74 ? -7.729 -3.393 16.032 1.00 90.88 74 VAL A N 1
ATOM 607 C CA . VAL A 1 74 ? -8.169 -2.493 17.111 1.00 90.88 74 VAL A CA 1
ATOM 608 C C . VAL A 1 74 ? -9.674 -2.602 17.334 1.00 90.88 74 VAL A C 1
ATOM 610 O O . VAL A 1 74 ? -10.106 -2.725 18.477 1.00 90.88 74 VAL A O 1
ATOM 613 N N . PHE A 1 75 ? -10.467 -2.631 16.263 1.00 88.50 75 PHE A N 1
ATOM 614 C CA . PHE A 1 75 ? -11.914 -2.803 16.367 1.00 88.50 75 PHE A CA 1
ATOM 615 C C . PHE A 1 75 ? -12.297 -4.130 17.042 1.00 88.50 75 PHE A C 1
ATOM 617 O O . PHE A 1 75 ? -13.169 -4.162 17.911 1.00 88.50 75 PHE A O 1
ATOM 624 N N . LEU A 1 76 ? -11.629 -5.233 16.688 1.00 91.56 76 LEU A N 1
ATOM 625 C CA . LEU A 1 76 ? -11.854 -6.531 17.330 1.00 91.56 76 LEU A CA 1
ATOM 626 C C . LEU A 1 76 ? -11.463 -6.529 18.808 1.00 91.56 76 LEU A C 1
ATOM 628 O O . LEU A 1 76 ? -12.190 -7.088 19.633 1.00 91.56 76 LEU A O 1
ATOM 632 N N . ILE A 1 77 ? -10.335 -5.902 19.149 1.00 91.81 77 ILE A N 1
ATOM 633 C CA . ILE A 1 77 ? -9.897 -5.753 20.539 1.00 91.81 77 ILE A CA 1
ATOM 634 C C . ILE A 1 77 ? -10.933 -4.944 21.320 1.00 91.81 77 ILE A C 1
ATOM 636 O O . ILE A 1 77 ? -11.369 -5.396 22.374 1.00 91.81 77 ILE A O 1
ATOM 640 N N . GLU A 1 78 ? -11.386 -3.806 20.790 1.00 91.19 78 GLU A N 1
ATOM 641 C CA . GLU A 1 78 ? -12.418 -2.976 21.418 1.00 91.19 78 GLU A CA 1
ATOM 642 C C . GLU A 1 78 ? -13.698 -3.780 21.681 1.00 91.19 78 GLU A C 1
ATOM 644 O O . GLU A 1 78 ? -14.211 -3.771 22.801 1.00 91.19 78 GLU A O 1
ATOM 649 N N . ARG A 1 79 ? -14.179 -4.545 20.689 1.00 89.56 79 ARG A N 1
ATOM 650 C CA . ARG A 1 79 ? -15.369 -5.392 20.860 1.00 89.56 79 ARG A CA 1
ATOM 651 C C . ARG A 1 79 ? -15.161 -6.501 21.883 1.00 89.56 79 ARG A C 1
ATOM 653 O O . ARG A 1 79 ? -16.045 -6.735 22.699 1.00 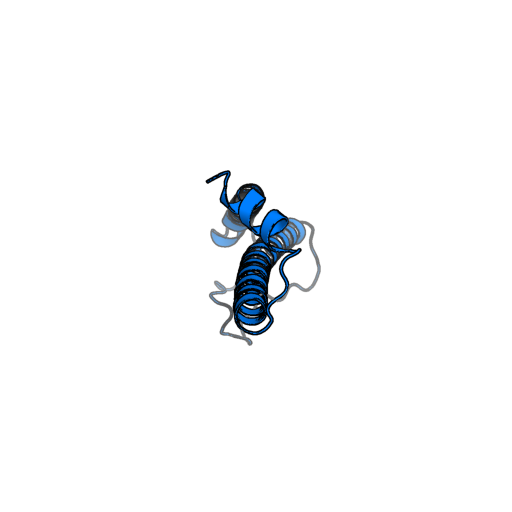89.56 79 ARG A O 1
ATOM 660 N N . THR A 1 80 ? -14.008 -7.163 21.865 1.00 89.44 80 THR A N 1
ATOM 661 C CA . THR A 1 80 ? -13.699 -8.244 22.810 1.00 89.44 80 THR A CA 1
ATOM 662 C C . THR A 1 80 ? -13.626 -7.705 24.234 1.00 89.44 80 THR A C 1
ATOM 664 O O . THR A 1 80 ? -14.236 -8.271 25.136 1.00 89.44 80 THR A O 1
ATOM 667 N N . VAL A 1 81 ? -12.946 -6.572 24.433 1.00 86.12 81 VAL A N 1
ATOM 668 C CA . VAL A 1 81 ? -12.864 -5.893 25.730 1.00 86.12 81 VAL A CA 1
ATOM 669 C C . VAL A 1 81 ? -14.252 -5.468 26.199 1.00 86.12 81 VAL A C 1
ATOM 671 O O . VAL A 1 81 ? -14.584 -5.710 27.356 1.00 86.12 81 VAL A O 1
ATOM 674 N N . ALA A 1 82 ? -15.090 -4.906 25.323 1.00 83.12 82 ALA A N 1
ATOM 675 C CA . ALA A 1 82 ? -16.463 -4.557 25.673 1.00 83.12 82 ALA A CA 1
ATOM 676 C C . ALA A 1 82 ? -17.252 -5.790 26.135 1.00 83.12 82 ALA A C 1
ATOM 678 O O . ALA A 1 82 ? -17.855 -5.751 27.201 1.00 83.12 82 ALA A O 1
ATOM 679 N N . THR A 1 83 ? -17.211 -6.902 25.395 1.00 83.56 83 THR A N 1
ATOM 680 C CA . THR A 1 83 ? -17.924 -8.133 25.770 1.00 83.56 83 THR A CA 1
ATOM 681 C C . THR A 1 83 ? -17.400 -8.744 27.068 1.00 83.56 83 THR A C 1
ATOM 683 O O . THR A 1 83 ? -18.203 -9.152 27.900 1.00 83.56 83 THR A O 1
ATOM 686 N N . VAL A 1 84 ? -16.081 -8.780 27.281 1.00 80.56 84 VAL A N 1
ATOM 687 C CA . VAL A 1 84 ? -15.491 -9.276 28.536 1.00 80.56 84 VAL A CA 1
ATOM 688 C C . VAL A 1 84 ? -15.909 -8.395 29.708 1.00 80.56 84 VAL A C 1
ATOM 690 O O . VAL A 1 84 ? -16.351 -8.918 30.726 1.00 80.56 84 VAL A O 1
ATOM 693 N N . LEU A 1 85 ? -15.851 -7.069 29.552 1.00 76.12 85 LEU A N 1
ATOM 694 C CA . LEU A 1 85 ? -16.314 -6.141 30.581 1.00 76.12 85 LEU A CA 1
ATOM 695 C C . LEU A 1 85 ? -17.816 -6.302 30.848 1.00 76.12 85 LEU A C 1
ATOM 697 O O . LEU A 1 85 ? -18.199 -6.350 32.009 1.00 76.12 85 LEU A O 1
ATOM 701 N N . PHE A 1 86 ? -18.662 -6.437 29.822 1.00 68.31 86 PHE A N 1
ATOM 702 C CA . PHE A 1 86 ? -20.102 -6.687 29.988 1.00 68.31 86 PHE A CA 1
ATOM 703 C C . PHE A 1 86 ? -20.391 -8.006 30.722 1.00 68.31 86 PHE A C 1
ATOM 705 O O . PHE A 1 86 ? -21.232 -8.040 31.616 1.00 68.31 86 PHE A O 1
ATOM 712 N N . ASN A 1 87 ? -19.665 -9.078 30.407 1.00 60.34 87 ASN A N 1
ATOM 713 C CA . ASN A 1 87 ? -19.829 -10.373 31.071 1.00 60.34 87 ASN A CA 1
ATOM 714 C C . ASN A 1 87 ? -19.339 -10.327 32.538 1.00 60.34 87 ASN A C 1
ATOM 716 O O . ASN A 1 87 ? -19.951 -10.891 33.447 1.00 60.34 87 ASN A O 1
ATOM 720 N N . ASP A 1 88 ? -18.272 -9.567 32.807 1.00 62.56 88 ASP A N 1
ATOM 721 C CA . ASP A 1 88 ? -17.819 -9.258 34.169 1.00 62.56 88 ASP A CA 1
ATOM 722 C C . ASP A 1 88 ? -18.820 -8.380 34.942 1.00 62.56 88 ASP A C 1
ATOM 724 O O . ASP A 1 88 ? -18.932 -8.504 36.164 1.00 62.56 88 ASP A O 1
ATOM 728 N N . TYR A 1 89 ? -19.572 -7.517 34.252 1.00 58.72 89 TYR A N 1
ATOM 729 C CA . TYR A 1 89 ? -20.659 -6.732 34.842 1.00 58.72 89 TYR A CA 1
ATOM 730 C C . TYR A 1 89 ? -21.802 -7.613 35.342 1.00 58.72 89 TYR A C 1
ATOM 732 O O . TYR A 1 89 ? -22.309 -7.391 36.441 1.00 58.72 89 TYR A O 1
ATOM 740 N N . GLU A 1 90 ? -22.201 -8.610 34.554 1.00 60.81 90 GLU A N 1
ATOM 741 C CA . GLU A 1 90 ? -23.279 -9.530 34.925 1.00 60.81 90 GLU A CA 1
ATOM 742 C C . GLU A 1 90 ? -22.851 -10.508 36.031 1.00 60.81 90 GLU A C 1
ATOM 744 O O . GLU A 1 90 ? -23.654 -10.852 36.899 1.00 60.81 90 GLU A O 1
ATOM 749 N N . SER A 1 91 ? -21.576 -10.912 36.064 1.00 63.06 91 SER A N 1
ATOM 750 C CA . SER A 1 91 ? -21.064 -11.860 37.065 1.00 63.06 91 SER A CA 1
ATOM 751 C C . SER A 1 91 ? -20.687 -11.224 38.412 1.00 63.06 91 SER A C 1
ATOM 753 O O . SER A 1 91 ? -20.609 -11.920 39.431 1.00 63.06 91 SER A O 1
ATOM 755 N N . LYS A 1 92 ? -20.462 -9.903 38.462 1.00 57.66 92 LYS A N 1
ATOM 756 C CA . LYS A 1 92 ? -20.017 -9.183 39.665 1.00 57.66 92 LYS A CA 1
ATOM 757 C C . LYS A 1 92 ? -20.920 -7.981 39.934 1.00 57.66 92 LYS A C 1
ATOM 759 O O . LYS A 1 92 ? -20.743 -6.910 39.365 1.00 57.66 92 LYS A O 1
ATOM 764 N N . ASN A 1 93 ? -21.839 -8.128 40.889 1.00 54.12 93 ASN A N 1
ATOM 765 C CA . ASN A 1 93 ? -22.762 -7.065 41.292 1.00 54.12 93 ASN A CA 1
ATOM 766 C C . ASN A 1 93 ? -21.998 -5.848 41.871 1.00 54.12 93 ASN A C 1
ATOM 768 O O . ASN A 1 93 ? -21.607 -5.835 43.041 1.00 54.12 93 ASN A O 1
ATOM 772 N N . ARG A 1 94 ? -21.721 -4.837 41.034 1.00 59.00 94 ARG A N 1
ATOM 773 C CA . ARG A 1 94 ? -21.044 -3.583 41.408 1.00 59.00 94 ARG A CA 1
ATOM 774 C C . ARG A 1 94 ? -21.917 -2.375 41.033 1.00 59.00 94 ARG A C 1
ATOM 776 O O . ARG A 1 94 ? -21.833 -1.890 39.909 1.00 59.00 94 ARG A O 1
ATOM 783 N N . PRO A 1 95 ? -22.690 -1.806 41.976 1.00 53.78 95 PRO A N 1
ATOM 784 C CA . PRO A 1 95 ? -23.744 -0.825 41.679 1.00 53.78 95 PRO A CA 1
ATOM 785 C C . PRO A 1 95 ? -23.269 0.589 41.279 1.00 53.78 95 PRO A C 1
ATOM 787 O O . PRO A 1 95 ? -24.098 1.477 41.117 1.00 53.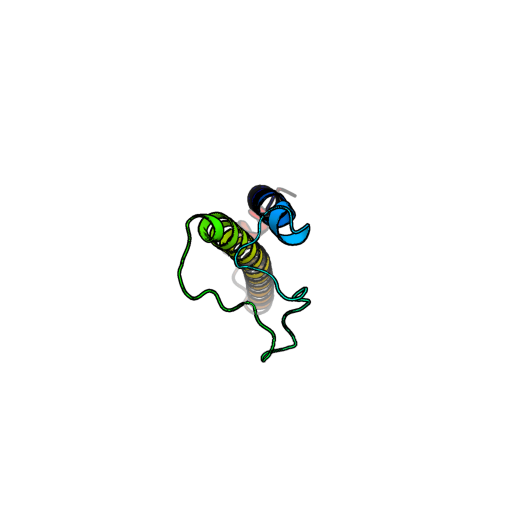78 95 PRO A O 1
ATOM 790 N N . LYS A 1 96 ? -21.959 0.854 41.147 1.00 51.91 96 LYS A N 1
ATOM 791 C CA . LYS A 1 96 ? -21.418 2.220 40.945 1.00 51.91 96 LYS A CA 1
ATOM 792 C C . LYS A 1 96 ? -20.850 2.519 39.554 1.00 51.91 96 LYS A C 1
ATOM 794 O O . LYS A 1 96 ? -20.471 3.658 39.311 1.00 51.91 96 LYS A O 1
ATOM 799 N N . LEU A 1 97 ? -20.757 1.537 38.658 1.00 52.94 97 LEU A N 1
ATOM 800 C CA . LEU A 1 97 ? -20.111 1.724 37.349 1.00 52.94 97 LEU A CA 1
ATOM 801 C C . LEU A 1 97 ? -21.110 1.838 36.180 1.00 52.94 97 LEU A C 1
ATOM 803 O O . LEU A 1 97 ? -20.745 2.361 35.128 1.00 52.94 97 LEU A O 1
ATOM 807 N N . THR A 1 98 ? -22.381 1.475 36.400 1.00 51.19 98 THR A N 1
ATOM 808 C CA . THR A 1 98 ? -23.467 1.487 35.399 1.00 51.19 98 THR A CA 1
ATOM 809 C C . THR A 1 98 ? -23.612 2.827 34.668 1.00 51.19 98 THR A C 1
ATOM 811 O O . THR A 1 98 ? -23.903 2.854 33.479 1.00 51.19 98 THR A O 1
ATOM 814 N N . ILE A 1 99 ? -23.321 3.947 35.336 1.00 53.97 99 ILE A N 1
ATOM 815 C CA . ILE A 1 99 ? -23.559 5.290 34.790 1.00 53.97 99 ILE A CA 1
ATOM 816 C C . ILE A 1 99 ? -22.618 5.624 33.613 1.00 53.97 99 ILE A C 1
ATOM 818 O O . ILE A 1 99 ? -23.032 6.309 32.683 1.00 53.97 99 ILE A O 1
ATOM 822 N N . CYS A 1 100 ? -21.374 5.129 33.589 1.00 50.00 100 CYS A N 1
ATOM 823 C CA . CYS A 1 100 ? -20.408 5.535 32.554 1.00 50.00 100 CYS A CA 1
ATOM 824 C C . CYS A 1 100 ? -20.561 4.785 31.222 1.00 50.00 100 CYS A C 1
ATOM 826 O O . CYS A 1 100 ? -20.214 5.336 30.178 1.00 50.00 100 CYS A O 1
ATOM 828 N N . ILE A 1 101 ? -21.062 3.547 31.241 1.00 53.91 101 ILE A N 1
ATOM 829 C CA . ILE A 1 101 ? -21.262 2.751 30.018 1.00 53.91 101 ILE A CA 1
ATOM 830 C C . ILE A 1 101 ? -22.595 3.124 29.365 1.00 53.91 101 ILE A C 1
ATOM 832 O O . ILE A 1 101 ? -22.659 3.299 28.147 1.00 53.91 101 ILE A O 1
ATOM 836 N N . ASP A 1 102 ? -23.623 3.361 30.181 1.00 45.53 102 ASP A N 1
ATOM 837 C CA . ASP A 1 102 ? -24.951 3.733 29.703 1.00 45.53 102 ASP A CA 1
ATOM 838 C C . ASP A 1 102 ? -24.983 5.166 29.139 1.00 45.53 102 ASP A C 1
ATOM 840 O O . ASP A 1 102 ? -25.590 5.411 28.107 1.00 45.53 102 ASP A O 1
ATOM 844 N N . LEU A 1 103 ? -24.210 6.117 29.687 1.00 40.69 103 LEU A N 1
ATOM 845 C CA . LEU A 1 103 ? -24.125 7.481 29.128 1.00 40.69 103 LEU A CA 1
ATOM 846 C C . LEU A 1 103 ? -23.434 7.571 27.753 1.00 40.69 103 LEU A C 1
ATOM 848 O O . LEU A 1 103 ? -23.638 8.558 27.041 1.00 40.69 103 LEU A O 1
ATOM 852 N N . ARG A 1 104 ? -22.628 6.575 27.350 1.00 41.59 104 ARG A N 1
ATOM 853 C CA . ARG A 1 104 ? -22.073 6.501 25.981 1.00 41.59 104 ARG A CA 1
ATOM 854 C C . ARG A 1 104 ? -23.013 5.761 25.020 1.00 41.59 104 ARG A C 1
ATOM 856 O O . ARG A 1 104 ? -22.992 6.071 23.833 1.00 41.59 104 ARG A O 1
ATOM 863 N N . MET A 1 105 ? -23.860 4.865 25.531 1.00 44.47 105 MET A N 1
ATOM 864 C CA . MET A 1 105 ? -24.938 4.216 24.771 1.00 44.47 105 MET A CA 1
ATOM 865 C C . MET A 1 105 ? -26.178 5.115 24.621 1.00 44.47 105 MET A C 1
ATOM 867 O O . MET A 1 105 ? -26.809 5.078 23.582 1.00 44.47 105 MET A O 1
ATOM 871 N N . SER A 1 106 ? -26.464 6.004 25.578 1.00 33.44 106 SER A N 1
ATOM 872 C CA . SER A 1 106 ? -27.631 6.907 25.602 1.00 33.44 106 SER A CA 1
ATOM 873 C C . SER A 1 106 ? -27.537 8.103 24.637 1.00 33.44 106 SER A C 1
ATOM 875 O O . SER A 1 106 ? -28.460 8.916 24.565 1.00 33.44 106 SER A O 1
ATOM 877 N N . LYS A 1 107 ? -26.426 8.247 23.904 1.00 41.12 107 LYS A N 1
ATOM 878 C CA . LYS A 1 107 ? -26.330 9.164 22.754 1.00 41.12 107 LYS A CA 1
ATOM 879 C C . LYS A 1 107 ? -26.635 8.486 21.409 1.00 41.12 107 LYS A C 1
ATOM 881 O O . LYS A 1 107 ? -26.509 9.156 20.384 1.00 41.12 107 LYS A O 1
ATOM 886 N N . TYR A 1 108 ? -27.044 7.217 21.429 1.00 37.97 108 TYR A N 1
ATOM 887 C CA . TYR A 1 108 ? -27.675 6.511 20.316 1.00 37.97 108 TYR A CA 1
ATOM 888 C C . TYR A 1 108 ? -29.095 6.095 20.694 1.00 37.97 108 TYR A C 1
ATOM 890 O O . TYR A 1 108 ? -29.311 5.738 21.873 1.00 37.97 108 TYR A O 1
#

Radius of gyration: 24.44 Å; chains: 1; bounding box: 50×27×64 Å

InterPro domains:
  IPR004151 7TM GPCR, serpentine receptor class e (Sre) [PF03125] (1-94)

Foldseek 3Di:
DVVLVVLLVVLCVLCVCVVVVVDDQDDDPDDDDDPPDPPDDDDDPDDDPSCVSNVSSVVSVVVSVVVVVVVVVVVVVVVVVVVVVVVVCVVDPDPPPVVPVVVVVVVD

Organism: Caenorhabditis briggsae (NCBI:txid6238)

Sequence (108 aa):
MYVSWFECFLATLIILPYKYGIIHLAEPDHIFEGFEDLDNYLQLDELNLKSIPVLIAGFLFWHYLAVVNSGFCVFLIERTVATVLFNDYESKNRPKLTICIDLRMSKY

Secondary structure (DSSP, 8-state):
-HHHHHHHHHHHHHHHHHHTTSS-SS--SS----SS-TTS----SS--GGGHHHHHHHHHHHHHHHHHHHHHHHHHHHHHHHHHHHHHHHHS--TTSHHHHHHHHTT-